Protein AF-A0A9Q3CRV3-F1 (afdb_monomer_lite)

pLDDT: mean 75.09, std 17.77, range [37.47, 96.62]

Foldseek 3Di:
DPCPPPDDDDDPPVVPPDPLDDCVVQVVLVVQLVVLVVVCVVVVDPVSVVSNVVSVVVNVVVSVVSVVVVVVVVCVVPDPVCVVVVVVVPPPPPPVQPDFDQDPVRDTDRDPVRVVVVVPD

Structure (mmCIF, N/CA/C/O backbone):
data_AF-A0A9Q3CRV3-F1
#
_entry.id   AF-A0A9Q3CRV3-F1
#
loop_
_atom_site.group_PDB
_atom_site.id
_atom_site.type_symbol
_atom_site.label_atom_id
_atom_site.label_alt_id
_atom_site.label_comp_id
_atom_site.label_asym_id
_atom_site.label_entity_id
_atom_site.label_seq_id
_atom_site.pdbx_PDB_ins_code
_atom_site.Cartn_x
_atom_site.Cartn_y
_atom_site.Cartn_z
_atom_site.occupancy
_atom_site.B_iso_or_equiv
_atom_site.auth_seq_id
_atom_site.auth_comp_id
_atom_site.auth_asym_id
_atom_site.auth_atom_id
_atom_site.pdbx_PDB_model_num
ATOM 1 N N . MET A 1 1 ? 22.356 -16.510 -13.116 1.00 37.47 1 MET A N 1
ATOM 2 C CA . MET A 1 1 ? 20.924 -16.886 -13.208 1.00 37.47 1 MET A CA 1
ATOM 3 C C . MET A 1 1 ? 20.234 -16.625 -11.865 1.00 37.47 1 MET A C 1
ATOM 5 O O . MET A 1 1 ? 20.408 -17.434 -10.971 1.00 37.47 1 MET A O 1
ATOM 9 N N . ALA A 1 2 ? 19.490 -15.523 -11.681 1.00 38.78 2 ALA A N 1
ATOM 10 C CA . ALA A 1 2 ? 18.863 -15.211 -10.374 1.00 38.78 2 ALA A CA 1
ATOM 11 C C . ALA A 1 2 ? 17.390 -14.741 -10.435 1.00 38.78 2 ALA A C 1
ATOM 13 O O . ALA A 1 2 ? 16.717 -14.682 -9.411 1.00 38.78 2 ALA A O 1
ATOM 14 N N . TYR A 1 3 ? 16.845 -14.446 -11.620 1.00 39.09 3 TYR A N 1
ATOM 15 C CA . TYR A 1 3 ? 15.494 -13.877 -11.751 1.00 39.09 3 TYR A CA 1
ATOM 16 C C . TYR A 1 3 ? 14.378 -14.917 -11.974 1.00 39.09 3 TYR A C 1
ATOM 18 O O . TYR A 1 3 ? 13.202 -14.577 -11.871 1.00 39.09 3 TYR A O 1
ATOM 26 N N . LYS A 1 4 ? 14.711 -16.189 -12.249 1.00 42.66 4 LYS A N 1
ATOM 27 C CA . LYS A 1 4 ? 13.729 -17.234 -12.618 1.00 42.66 4 LYS A CA 1
ATOM 28 C C . LYS A 1 4 ? 12.785 -17.664 -11.480 1.00 42.66 4 LYS A C 1
ATOM 30 O O . LYS A 1 4 ? 11.738 -18.232 -11.761 1.00 42.66 4 LYS A O 1
ATOM 35 N N . ASN A 1 5 ? 13.101 -17.346 -10.222 1.00 43.91 5 ASN A N 1
ATOM 36 C CA . ASN A 1 5 ? 12.297 -17.743 -9.055 1.00 43.91 5 ASN A CA 1
ATOM 37 C C . ASN A 1 5 ? 11.386 -16.632 -8.499 1.00 43.91 5 ASN A C 1
ATOM 39 O O . ASN A 1 5 ? 10.682 -16.846 -7.511 1.00 43.91 5 ASN A O 1
ATOM 43 N N . GLN A 1 6 ? 11.356 -15.448 -9.118 1.00 44.78 6 GLN A N 1
ATOM 44 C CA . GLN A 1 6 ? 10.524 -14.331 -8.660 1.00 44.78 6 GLN A CA 1
ATOM 45 C C . GLN A 1 6 ? 9.144 -14.364 -9.329 1.00 44.78 6 GLN A C 1
ATOM 47 O O . GLN A 1 6 ? 8.834 -13.552 -10.196 1.00 44.78 6 GLN A O 1
ATOM 52 N N . GLY A 1 7 ? 8.311 -15.337 -8.958 1.00 43.84 7 GLY A N 1
ATOM 53 C CA . GLY A 1 7 ? 6.981 -15.461 -9.564 1.00 43.84 7 GLY A CA 1
ATOM 54 C C . GLY A 1 7 ? 6.083 -16.564 -9.019 1.00 43.84 7 GLY A C 1
ATOM 55 O O . GLY A 1 7 ? 5.120 -16.923 -9.691 1.00 43.84 7 GLY A O 1
ATOM 56 N N . LYS A 1 8 ? 6.365 -17.130 -7.836 1.00 43.75 8 LYS A N 1
ATOM 57 C CA . LYS A 1 8 ? 5.453 -18.121 -7.252 1.00 43.75 8 LYS A CA 1
ATOM 58 C C . LYS A 1 8 ? 4.105 -17.457 -6.962 1.00 43.75 8 LYS A C 1
ATOM 60 O O . LYS A 1 8 ? 4.025 -16.522 -6.165 1.00 43.75 8 LYS A O 1
ATOM 65 N N . TRP A 1 9 ? 3.055 -17.955 -7.609 1.00 44.22 9 TRP A N 1
ATOM 66 C CA . TRP A 1 9 ? 1.678 -17.631 -7.270 1.00 44.22 9 TRP A CA 1
ATOM 67 C C . TRP A 1 9 ? 1.423 -18.105 -5.841 1.00 44.22 9 TRP A C 1
ATOM 69 O O . TRP A 1 9 ? 1.347 -19.301 -5.571 1.00 44.22 9 TRP A O 1
ATOM 79 N N . VAL A 1 10 ? 1.336 -17.165 -4.902 1.00 51.34 10 VAL A N 1
ATOM 80 C CA . VAL A 1 10 ? 0.851 -17.474 -3.558 1.00 51.34 10 VAL A CA 1
ATOM 81 C C . VAL A 1 10 ? -0.634 -17.767 -3.710 1.00 51.34 10 VAL A C 1
ATOM 83 O O . VAL A 1 10 ? -1.402 -16.863 -4.045 1.00 51.34 10 VAL A O 1
ATOM 86 N N . MET A 1 11 ? -1.031 -19.025 -3.502 1.00 44.97 11 MET A N 1
ATOM 87 C CA . MET A 1 11 ? -2.443 -19.393 -3.447 1.00 44.97 11 MET A CA 1
ATOM 88 C C . MET A 1 11 ? -3.135 -18.473 -2.441 1.00 44.97 11 MET A C 1
ATOM 90 O O . MET A 1 11 ? -2.750 -18.397 -1.271 1.00 44.97 11 MET A O 1
ATOM 94 N N . THR A 1 12 ? -4.105 -17.692 -2.917 1.00 51.38 12 THR A N 1
ATOM 95 C CA . THR A 1 12 ? -4.815 -16.733 -2.079 1.00 51.38 12 THR A CA 1
ATOM 96 C C . THR A 1 12 ? -5.658 -17.514 -1.085 1.00 51.38 12 THR A C 1
ATOM 98 O O . THR A 1 12 ? -6.736 -17.972 -1.442 1.00 51.38 12 THR A O 1
ATOM 101 N N . ASN A 1 13 ? -5.181 -17.673 0.149 1.00 51.69 13 ASN A N 1
ATOM 102 C CA . ASN A 1 13 ? -6.012 -18.177 1.235 1.00 51.69 13 ASN A CA 1
ATOM 103 C C . ASN A 1 13 ? -7.160 -17.166 1.452 1.00 51.69 13 ASN A C 1
ATOM 105 O O . ASN A 1 13 ? -6.877 -16.034 1.866 1.00 51.69 13 ASN A O 1
ATOM 109 N N . PRO A 1 14 ? -8.431 -17.521 1.175 1.00 53.62 14 PRO A N 1
ATOM 110 C CA . PRO A 1 14 ? -9.562 -16.604 1.312 1.00 53.62 14 PRO A CA 1
ATOM 111 C C . PRO A 1 14 ? -9.673 -16.040 2.733 1.00 53.62 14 PRO A C 1
ATOM 113 O O . PRO A 1 14 ? -9.941 -14.850 2.895 1.00 53.62 14 PRO A O 1
ATOM 116 N N . ALA A 1 15 ? -9.328 -16.846 3.746 1.00 55.91 15 ALA A N 1
ATOM 117 C CA . ALA A 1 15 ? -9.325 -16.454 5.155 1.00 55.91 15 ALA A CA 1
ATOM 118 C C . ALA A 1 15 ? -8.247 -15.410 5.511 1.00 55.91 15 ALA A C 1
ATOM 120 O O . ALA A 1 15 ? -8.326 -14.767 6.553 1.00 55.91 15 ALA A O 1
ATOM 121 N N . ARG A 1 16 ? -7.234 -15.214 4.653 1.00 51.50 16 ARG A N 1
ATOM 122 C CA . ARG A 1 16 ? -6.196 -14.175 4.808 1.00 51.50 16 ARG A CA 1
ATOM 123 C C . ARG A 1 16 ? -6.376 -12.994 3.857 1.00 51.50 16 ARG A C 1
ATOM 125 O O . ARG A 1 16 ? -5.561 -12.067 3.876 1.00 51.50 16 ARG A O 1
ATOM 132 N N . SER A 1 17 ? -7.402 -13.015 3.006 1.00 63.38 17 SER A N 1
ATOM 133 C CA . SER A 1 17 ? -7.697 -11.870 2.152 1.00 63.38 17 SER A CA 1
ATOM 134 C C . SER A 1 17 ? -8.187 -10.714 3.026 1.00 63.38 17 SER A C 1
ATOM 136 O O . SER A 1 17 ? -9.023 -10.881 3.910 1.00 63.38 17 SER A O 1
ATOM 138 N N . LYS A 1 18 ? -7.587 -9.534 2.857 1.00 77.00 18 LYS A N 1
ATOM 139 C CA . LYS A 1 18 ? -7.946 -8.378 3.683 1.00 77.00 18 LYS A CA 1
ATOM 140 C C . LYS A 1 18 ? -9.368 -7.962 3.316 1.00 77.00 18 LYS A C 1
ATOM 142 O O . LYS A 1 18 ? -9.634 -7.760 2.140 1.00 77.00 18 LYS A O 1
ATOM 147 N N . ALA A 1 19 ? -10.244 -7.767 4.299 1.00 81.69 19 ALA A N 1
ATOM 148 C CA . ALA A 1 19 ? -11.650 -7.427 4.052 1.00 81.69 19 ALA A CA 1
ATOM 149 C C . ALA A 1 19 ? -11.850 -6.122 3.250 1.00 81.69 19 ALA A C 1
ATOM 151 O O . ALA A 1 19 ? -12.855 -5.956 2.569 1.00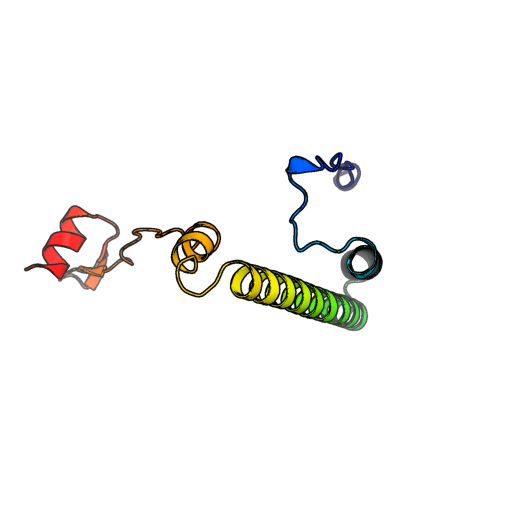 81.69 19 ALA A O 1
ATOM 152 N N . TRP A 1 20 ? -10.883 -5.200 3.298 1.00 86.38 20 TRP A N 1
ATOM 153 C CA . TRP A 1 20 ? -10.880 -3.969 2.499 1.00 86.38 20 TRP A CA 1
ATOM 154 C C . TRP A 1 20 ? -10.321 -4.146 1.076 1.00 86.38 20 TRP A C 1
ATOM 156 O O . TRP A 1 20 ? -10.351 -3.207 0.283 1.00 86.38 20 TRP A O 1
ATOM 166 N N . TRP A 1 21 ? -9.763 -5.312 0.735 1.00 86.88 21 TRP A N 1
ATOM 167 C CA . TRP A 1 21 ? -9.145 -5.557 -0.567 1.00 86.88 21 TRP A CA 1
ATOM 168 C C . TRP A 1 21 ? -10.205 -5.805 -1.641 1.00 86.88 21 TRP A C 1
ATOM 170 O O . TRP A 1 21 ? -10.771 -6.894 -1.734 1.00 86.88 21 TRP A O 1
ATOM 180 N N . ASN A 1 22 ? -10.424 -4.816 -2.507 1.00 87.25 22 ASN A N 1
ATOM 181 C CA . ASN A 1 22 ? -11.267 -4.969 -3.687 1.00 87.25 22 ASN A CA 1
ATOM 182 C C . ASN A 1 22 ? -10.422 -5.446 -4.883 1.00 87.25 22 ASN A C 1
ATOM 184 O O . ASN A 1 22 ? -9.585 -4.701 -5.398 1.00 87.25 22 ASN A O 1
ATOM 188 N N . LYS A 1 23 ? -10.640 -6.694 -5.322 1.00 86.44 23 LYS A N 1
ATOM 189 C CA . LYS A 1 23 ? -9.895 -7.312 -6.431 1.00 86.44 23 LYS A CA 1
ATOM 190 C C . LYS A 1 23 ? -10.117 -6.587 -7.759 1.00 86.44 23 LYS A C 1
ATOM 192 O O . LYS A 1 23 ? -9.146 -6.341 -8.464 1.00 86.44 23 LYS A O 1
ATOM 197 N N . GLU A 1 24 ? -11.350 -6.221 -8.086 1.00 85.50 24 GLU A N 1
ATOM 198 C CA . GLU A 1 24 ? -11.688 -5.563 -9.356 1.00 85.50 24 GLU A CA 1
ATOM 199 C C . GLU A 1 24 ? -10.976 -4.216 -9.489 1.00 85.50 24 GLU A C 1
ATOM 201 O O . GLU A 1 24 ? -10.385 -3.911 -10.523 1.00 85.50 24 GLU A O 1
ATOM 206 N N . GLN A 1 25 ? -10.944 -3.444 -8.401 1.00 84.50 25 GLN A N 1
ATOM 207 C CA . GLN A 1 25 ? -10.328 -2.119 -8.398 1.00 84.50 25 GLN A CA 1
ATOM 208 C C . GLN A 1 25 ? -8.797 -2.162 -8.290 1.00 84.50 25 GLN A C 1
ATOM 210 O O . GLN A 1 25 ? -8.115 -1.319 -8.872 1.00 84.50 25 GLN A O 1
ATOM 215 N N . LEU A 1 26 ? -8.226 -3.122 -7.549 1.00 89.88 26 LEU A N 1
ATOM 216 C CA . LEU A 1 26 ? -6.783 -3.158 -7.284 1.00 89.88 26 LEU A CA 1
ATOM 217 C C . LEU A 1 26 ? -5.989 -4.024 -8.262 1.00 89.88 26 LEU A C 1
ATOM 219 O O . LEU A 1 26 ? -4.819 -3.725 -8.492 1.00 89.88 26 LEU A O 1
ATOM 223 N N . ASN A 1 27 ? -6.568 -5.074 -8.850 1.00 89.62 27 ASN A N 1
ATOM 224 C CA . ASN A 1 27 ? -5.803 -6.004 -9.688 1.00 89.62 27 ASN A CA 1
ATOM 225 C C . ASN A 1 27 ? -5.220 -5.318 -10.929 1.00 89.62 27 ASN A C 1
ATOM 227 O O . ASN A 1 27 ? -4.050 -5.535 -11.248 1.00 89.62 27 ASN A O 1
ATOM 231 N N . ASN A 1 28 ? -5.993 -4.443 -11.581 1.00 90.94 28 ASN A N 1
ATOM 232 C CA . ASN A 1 28 ? -5.514 -3.677 -12.734 1.00 90.94 28 ASN A CA 1
ATOM 233 C C . ASN A 1 28 ? -4.365 -2.738 -12.342 1.00 90.94 28 ASN A C 1
ATOM 235 O O . ASN A 1 28 ? -3.323 -2.736 -12.996 1.00 90.94 28 ASN A O 1
ATOM 239 N N . LEU A 1 29 ? -4.491 -2.023 -11.219 1.00 92.50 29 LEU A N 1
ATOM 240 C CA . LEU A 1 29 ? -3.430 -1.151 -10.704 1.00 92.50 29 LEU A CA 1
ATOM 241 C C . LEU A 1 29 ? -2.169 -1.934 -10.316 1.00 92.50 29 LEU A C 1
ATOM 243 O O . LEU A 1 29 ? -1.056 -1.508 -10.616 1.00 92.50 29 LEU A O 1
ATOM 247 N N . VAL A 1 30 ? -2.322 -3.104 -9.688 1.00 92.75 30 VAL A N 1
ATOM 248 C CA . VAL A 1 30 ? -1.198 -3.993 -9.358 1.00 92.75 30 VAL A CA 1
ATOM 249 C C . VAL A 1 30 ? -0.505 -4.478 -10.629 1.00 92.75 30 VAL A C 1
ATOM 251 O O . VAL A 1 30 ? 0.727 -4.474 -10.679 1.00 92.75 30 VAL A O 1
ATOM 254 N N . LYS A 1 31 ? -1.266 -4.856 -11.664 1.00 92.56 31 LYS A N 1
ATOM 255 C CA . LYS A 1 31 ? -0.724 -5.278 -12.962 1.00 92.56 31 LYS A CA 1
ATOM 256 C C . LYS A 1 31 ? 0.083 -4.152 -13.612 1.00 92.56 31 LYS A C 1
ATOM 258 O O . LYS A 1 31 ? 1.251 -4.374 -13.927 1.00 92.56 31 LYS A O 1
ATOM 263 N N . LEU A 1 32 ? -0.496 -2.956 -13.737 1.00 93.19 32 LEU A N 1
ATOM 264 C CA . LEU A 1 32 ? 0.156 -1.781 -14.330 1.00 93.19 32 LEU A CA 1
ATOM 265 C C . LEU A 1 32 ? 1.423 -1.389 -13.564 1.00 93.19 32 LEU A C 1
ATOM 267 O O . LEU A 1 32 ? 2.496 -1.273 -14.152 1.00 93.19 32 LEU A O 1
ATOM 271 N N . ARG A 1 33 ? 1.349 -1.315 -12.231 1.00 95.19 33 ARG A N 1
ATOM 272 C CA . ARG A 1 33 ? 2.514 -1.033 -11.384 1.00 95.19 33 ARG A CA 1
ATOM 273 C C . ARG A 1 33 ? 3.615 -2.079 -11.551 1.00 95.19 33 ARG A C 1
ATOM 275 O O . ARG A 1 33 ? 4.789 -1.729 -11.629 1.00 95.19 33 ARG A O 1
ATOM 282 N N . ASN A 1 34 ? 3.271 -3.366 -11.574 1.00 93.31 34 ASN A N 1
ATOM 283 C CA . ASN A 1 34 ? 4.262 -4.432 -11.718 1.00 93.31 34 ASN A CA 1
ATOM 284 C C . ASN A 1 34 ? 4.892 -4.431 -13.121 1.00 93.31 34 ASN A C 1
ATOM 286 O O . ASN A 1 34 ? 6.077 -4.733 -13.258 1.00 93.31 34 ASN A O 1
ATOM 290 N N . MET A 1 35 ? 4.132 -4.069 -14.159 1.00 93.12 35 MET A N 1
ATOM 291 C CA . MET A 1 35 ? 4.670 -3.837 -15.502 1.00 93.12 35 MET A CA 1
ATOM 292 C C . MET A 1 35 ? 5.656 -2.668 -15.507 1.00 93.12 35 MET A C 1
ATOM 294 O O . MET A 1 35 ? 6.803 -2.864 -15.907 1.00 93.12 35 MET A O 1
ATOM 298 N N . ALA A 1 36 ? 5.262 -1.513 -14.966 1.00 92.56 36 ALA A N 1
ATOM 299 C CA . ALA A 1 36 ? 6.127 -0.340 -14.865 1.00 92.56 36 ALA A CA 1
ATOM 300 C C . ALA A 1 36 ? 7.388 -0.618 -14.032 1.00 92.56 36 ALA A C 1
ATOM 302 O O . ALA A 1 36 ? 8.482 -0.222 -14.413 1.00 92.56 36 ALA A O 1
ATOM 303 N N . ARG A 1 37 ? 7.278 -1.391 -12.942 1.00 92.00 37 ARG A N 1
ATOM 304 C CA . ARG A 1 37 ? 8.437 -1.822 -12.145 1.00 92.00 37 ARG A CA 1
ATOM 305 C C . ARG A 1 37 ? 9.409 -2.672 -12.960 1.00 92.00 37 ARG A C 1
ATOM 307 O O . ARG A 1 37 ? 10.612 -2.458 -12.874 1.00 92.00 37 ARG A O 1
ATOM 314 N N . ARG A 1 38 ? 8.910 -3.647 -13.729 1.00 93.88 38 ARG A N 1
ATOM 315 C CA . ARG A 1 38 ? 9.762 -4.492 -14.585 1.00 93.88 38 ARG A CA 1
ATOM 316 C C . ARG A 1 38 ? 10.471 -3.660 -15.650 1.00 93.88 38 ARG A C 1
ATOM 318 O O . ARG A 1 38 ? 11.665 -3.851 -15.847 1.00 93.88 38 ARG A O 1
ATOM 325 N N . LYS A 1 39 ? 9.756 -2.718 -16.269 1.00 92.00 39 LYS A N 1
ATOM 326 C CA . LYS A 1 39 ? 10.319 -1.766 -17.231 1.00 92.00 39 LYS A CA 1
ATOM 327 C C . LYS A 1 39 ? 11.403 -0.894 -16.589 1.00 92.00 39 LYS A C 1
ATOM 329 O O . LYS A 1 39 ? 12.516 -0.853 -17.088 1.00 92.00 39 LYS A O 1
ATOM 334 N N . MET A 1 40 ? 11.127 -0.312 -15.421 1.00 93.31 40 MET A N 1
ATOM 335 C CA . MET A 1 40 ? 12.093 0.484 -14.655 1.00 93.31 40 MET A CA 1
ATOM 336 C C . MET A 1 40 ? 13.371 -0.290 -14.318 1.00 93.31 40 MET A C 1
ATOM 338 O O . MET A 1 40 ? 14.463 0.255 -14.424 1.00 93.31 40 MET A O 1
ATOM 342 N N . LEU A 1 41 ? 13.251 -1.559 -13.918 1.00 90.94 41 LEU A N 1
ATOM 343 C CA . LEU A 1 41 ? 14.411 -2.398 -13.604 1.00 90.94 41 LEU A CA 1
ATOM 344 C C . LEU A 1 41 ? 15.246 -2.750 -14.842 1.00 90.94 41 LEU A C 1
ATOM 346 O O . LEU A 1 41 ? 16.454 -2.932 -14.709 1.00 90.94 41 LEU A O 1
ATOM 350 N N . LYS A 1 42 ? 14.605 -2.861 -16.012 1.00 91.00 42 LYS A N 1
ATOM 351 C CA . LYS A 1 42 ? 15.258 -3.196 -17.280 1.00 91.00 42 LYS A CA 1
ATOM 352 C C . LYS A 1 42 ? 15.948 -1.984 -17.906 1.00 91.00 42 LYS A C 1
ATOM 354 O O . LYS A 1 42 ? 17.117 -2.081 -18.256 1.00 91.00 42 LYS A O 1
ATOM 359 N N . ASP A 1 43 ? 15.228 -0.873 -18.031 1.00 88.62 43 ASP A N 1
ATOM 360 C CA . ASP A 1 43 ? 15.665 0.275 -18.832 1.00 88.62 43 ASP A CA 1
ATOM 361 C C . ASP A 1 43 ? 16.412 1.319 -17.982 1.00 88.62 43 ASP A C 1
ATOM 363 O O . ASP A 1 43 ? 17.264 2.037 -18.490 1.00 88.62 43 ASP A O 1
ATOM 367 N N . GLN A 1 44 ? 16.090 1.421 -16.684 1.00 86.69 44 GLN A N 1
ATOM 368 C CA . GLN A 1 44 ? 16.687 2.336 -15.692 1.00 86.69 44 GLN A CA 1
ATOM 369 C C . GLN A 1 44 ? 16.687 3.838 -16.046 1.00 86.69 44 GLN A C 1
ATOM 371 O O . GLN A 1 44 ? 17.273 4.647 -15.320 1.00 86.69 44 GLN A O 1
ATOM 376 N N . THR A 1 45 ? 15.961 4.237 -17.090 1.00 93.75 45 THR A N 1
ATOM 377 C CA . THR A 1 45 ? 15.783 5.634 -17.506 1.00 93.75 45 THR A CA 1
ATOM 378 C C . THR A 1 45 ? 14.946 6.441 -16.511 1.00 93.75 45 THR A C 1
ATOM 380 O O . THR A 1 45 ? 14.179 5.889 -15.714 1.00 93.75 45 THR A O 1
ATOM 383 N N . ASN A 1 46 ? 15.036 7.770 -16.573 1.00 92.31 46 ASN A N 1
ATOM 384 C CA . ASN A 1 46 ? 14.222 8.649 -15.728 1.00 92.31 46 ASN A CA 1
ATOM 385 C C . ASN A 1 46 ? 12.723 8.529 -16.040 1.00 92.31 46 ASN A C 1
ATOM 387 O O . ASN A 1 46 ? 11.894 8.603 -15.135 1.00 92.31 46 ASN A O 1
ATOM 391 N N . GLU A 1 47 ? 12.370 8.274 -17.295 1.00 93.00 47 GLU A N 1
ATOM 392 C CA . GLU A 1 47 ? 10.998 8.089 -17.769 1.00 93.00 47 GLU A CA 1
ATOM 393 C C . GLU A 1 47 ? 10.389 6.823 -17.163 1.00 93.00 47 GLU A C 1
ATOM 395 O O . GLU A 1 47 ? 9.283 6.857 -16.626 1.00 93.00 47 GLU A O 1
ATOM 400 N N . SER A 1 48 ? 11.139 5.716 -17.166 1.00 89.88 48 SER A N 1
ATOM 401 C CA . SER A 1 48 ? 10.681 4.449 -16.587 1.00 89.88 48 SER A CA 1
ATOM 402 C C . SER A 1 48 ? 10.510 4.530 -15.062 1.00 89.88 48 SER A C 1
ATOM 404 O O . SER A 1 48 ? 9.562 3.964 -14.508 1.00 89.88 48 SER A O 1
ATOM 406 N N . LYS A 1 49 ? 11.365 5.305 -14.376 1.00 92.62 49 LYS A N 1
ATOM 407 C CA . LYS A 1 49 ? 11.210 5.626 -12.948 1.00 92.62 49 LYS A CA 1
ATOM 408 C C . LYS A 1 49 ? 9.954 6.462 -12.699 1.00 92.62 49 LYS A C 1
ATOM 410 O O . LYS A 1 49 ? 9.164 6.108 -11.824 1.00 92.62 49 LYS A O 1
ATOM 415 N N . LYS A 1 50 ? 9.734 7.533 -13.473 1.00 95.50 50 LYS A N 1
ATOM 416 C CA . LYS A 1 50 ? 8.530 8.383 -13.378 1.00 95.50 50 LYS A CA 1
ATOM 417 C C . LYS A 1 50 ? 7.252 7.565 -13.574 1.00 95.50 50 LYS A C 1
ATOM 419 O O . LYS A 1 50 ? 6.330 7.680 -12.771 1.00 95.50 50 LYS A O 1
ATOM 424 N N . GLU A 1 51 ? 7.230 6.688 -14.576 1.00 94.56 51 GLU A N 1
ATOM 425 C CA . GLU A 1 51 ? 6.100 5.798 -14.858 1.00 94.56 51 GLU A CA 1
ATOM 426 C C . GLU A 1 51 ? 5.803 4.860 -13.675 1.00 94.56 51 GLU A C 1
ATOM 428 O O . GLU A 1 51 ? 4.658 4.748 -13.230 1.00 94.56 51 GLU A O 1
ATOM 433 N N . TYR A 1 52 ? 6.829 4.230 -13.092 1.00 94.81 52 TYR A N 1
ATOM 434 C CA . TYR A 1 52 ? 6.651 3.416 -11.887 1.00 94.81 52 TYR A CA 1
ATOM 435 C C . TYR A 1 52 ? 6.125 4.237 -10.702 1.00 94.81 52 TYR A C 1
ATOM 437 O O . TYR A 1 52 ? 5.195 3.795 -10.020 1.00 94.81 52 TYR A O 1
ATOM 445 N N . HIS A 1 53 ? 6.693 5.420 -10.451 1.00 95.44 53 HIS A N 1
ATOM 446 C CA . HIS A 1 53 ? 6.263 6.286 -9.354 1.00 95.44 53 HIS A CA 1
ATOM 447 C C . HIS A 1 53 ? 4.803 6.719 -9.502 1.00 95.44 53 HIS A C 1
ATOM 449 O O . HIS A 1 53 ? 4.070 6.662 -8.515 1.00 95.44 53 HIS A O 1
ATOM 455 N N . HIS A 1 54 ? 4.365 7.044 -10.719 1.00 96.44 54 HIS A N 1
ATOM 456 C CA . HIS A 1 54 ? 2.976 7.375 -11.021 1.00 96.44 54 HIS A CA 1
ATOM 457 C C . HIS A 1 54 ? 2.021 6.232 -10.636 1.00 96.44 54 HIS A C 1
ATOM 459 O O . HIS A 1 54 ? 1.134 6.408 -9.797 1.00 96.44 54 HIS A O 1
ATOM 465 N N . TYR A 1 55 ? 2.246 5.016 -11.147 1.00 95.31 55 TYR A N 1
ATOM 466 C CA . TYR A 1 55 ? 1.388 3.871 -10.809 1.00 95.31 55 TYR A CA 1
ATOM 467 C C . TYR A 1 55 ? 1.489 3.454 -9.337 1.00 95.31 55 TYR A C 1
ATOM 469 O O . TYR A 1 55 ? 0.518 2.966 -8.755 1.00 95.31 55 TYR A O 1
ATOM 477 N N . GLN A 1 56 ? 2.647 3.651 -8.705 1.00 95.56 56 GLN A N 1
ATOM 478 C CA . GLN A 1 56 ? 2.816 3.404 -7.277 1.00 95.56 56 GLN A CA 1
ATOM 479 C C . GLN A 1 56 ? 2.023 4.405 -6.425 1.00 95.56 56 GLN A C 1
ATOM 481 O O . GLN A 1 56 ? 1.450 4.005 -5.409 1.00 95.56 56 GLN A O 1
ATOM 486 N N . GLN A 1 57 ? 1.967 5.679 -6.820 1.00 96.62 57 GLN A N 1
ATOM 487 C CA . GLN A 1 57 ? 1.144 6.695 -6.161 1.00 96.62 57 GLN A CA 1
ATOM 488 C C . GLN A 1 57 ? -0.346 6.380 -6.311 1.00 96.62 57 GLN A C 1
ATOM 490 O O . GLN A 1 57 ? -1.038 6.300 -5.296 1.00 96.62 57 GLN A O 1
ATOM 495 N N . LEU A 1 58 ? -0.810 6.077 -7.528 1.00 95.62 58 LEU A N 1
ATOM 496 C CA . LEU A 1 58 ? -2.201 5.676 -7.773 1.00 95.62 58 LEU A CA 1
ATOM 497 C C . LEU A 1 58 ? -2.601 4.450 -6.944 1.00 95.62 58 LEU A C 1
ATOM 499 O O . LEU A 1 58 ? -3.655 4.428 -6.309 1.00 95.62 58 LEU A O 1
ATOM 503 N N . PHE A 1 59 ? -1.732 3.436 -6.882 1.00 94.31 59 PHE A N 1
ATOM 504 C CA . PHE A 1 59 ? -1.968 2.262 -6.046 1.00 94.31 59 PHE A CA 1
ATOM 505 C C . PHE A 1 59 ? -2.078 2.625 -4.557 1.00 94.31 59 PHE A C 1
ATOM 507 O O . PHE A 1 59 ? -2.992 2.158 -3.878 1.00 94.31 59 PHE A O 1
ATOM 514 N N . LYS A 1 60 ? -1.165 3.458 -4.036 1.00 93.50 60 LYS A N 1
ATOM 515 C CA . LYS A 1 60 ? -1.192 3.898 -2.631 1.00 93.50 60 LYS A CA 1
ATOM 516 C C . LYS A 1 60 ? -2.473 4.661 -2.304 1.00 93.50 60 LYS A C 1
ATOM 518 O O . LYS A 1 60 ? -3.104 4.351 -1.294 1.00 93.50 60 LYS A O 1
ATOM 523 N N . GLN A 1 61 ? -2.860 5.602 -3.160 1.00 95.19 61 GLN A N 1
ATOM 524 C CA . GLN A 1 61 ? -4.083 6.380 -3.001 1.00 95.19 61 GLN A CA 1
ATOM 525 C C . GLN A 1 61 ? -5.306 5.461 -2.975 1.00 95.19 61 GLN A C 1
ATOM 527 O O . GLN A 1 61 ? -6.105 5.526 -2.042 1.00 95.19 61 GLN A O 1
ATOM 532 N N . LYS A 1 62 ? -5.398 4.512 -3.916 1.00 94.56 62 LYS A N 1
ATOM 533 C CA . LYS A 1 62 ? -6.548 3.606 -3.969 1.00 94.56 62 LYS A CA 1
ATOM 534 C C . LYS A 1 62 ? -6.637 2.676 -2.762 1.00 94.56 62 LYS A C 1
ATOM 536 O O . LYS A 1 62 ? -7.721 2.424 -2.240 1.00 94.56 62 LYS A O 1
ATOM 541 N N . VAL A 1 63 ? -5.496 2.183 -2.279 1.00 92.81 63 VAL A N 1
ATOM 542 C CA . VAL A 1 63 ? -5.430 1.396 -1.038 1.00 92.81 63 VAL A CA 1
ATOM 543 C C . VAL A 1 63 ? -5.886 2.221 0.162 1.00 92.81 63 VAL A C 1
ATOM 545 O O . VAL A 1 63 ? -6.601 1.696 1.016 1.00 92.81 63 VAL A O 1
ATOM 548 N N . TRP A 1 64 ? -5.474 3.486 0.245 1.00 91.88 64 TRP A N 1
ATOM 549 C CA . TRP A 1 64 ? -5.900 4.381 1.315 1.00 91.88 64 TRP A CA 1
ATOM 550 C C . TRP A 1 64 ? -7.416 4.610 1.281 1.00 91.88 64 TRP A C 1
ATOM 552 O O . TRP A 1 64 ? -8.072 4.395 2.296 1.00 91.88 64 TRP A O 1
ATOM 562 N N . GLU A 1 65 ? -7.993 4.919 0.117 1.00 92.88 65 GLU A N 1
ATOM 563 C CA . GLU A 1 65 ? -9.446 5.085 -0.054 1.00 92.88 65 GLU A CA 1
ATOM 564 C C . GLU A 1 65 ? -10.231 3.851 0.402 1.00 92.88 65 GLU A C 1
ATOM 566 O O . GLU A 1 65 ? -11.190 3.961 1.168 1.00 92.88 65 GLU A O 1
ATOM 571 N N . LEU A 1 66 ? -9.809 2.662 -0.041 1.00 91.62 66 LEU A N 1
ATOM 572 C CA . LEU A 1 66 ? -10.474 1.402 0.288 1.00 91.62 66 LEU A CA 1
ATOM 573 C C . LEU A 1 66 ? -10.402 1.081 1.780 1.00 91.62 66 LEU A C 1
ATOM 575 O O . LEU A 1 66 ? -11.405 0.682 2.375 1.00 91.62 66 LEU A O 1
ATOM 579 N N . LYS A 1 67 ? -9.238 1.294 2.404 1.00 89.50 67 LYS A N 1
ATOM 580 C CA . LYS A 1 67 ? -9.082 1.148 3.855 1.00 89.50 67 LYS A CA 1
ATOM 581 C C . LYS A 1 67 ? -9.976 2.129 4.605 1.00 89.50 67 LYS A C 1
ATOM 583 O O . LYS A 1 67 ? -10.713 1.705 5.489 1.00 89.50 67 LYS A O 1
ATOM 588 N N . SER A 1 68 ? -9.937 3.410 4.246 1.00 88.31 68 SER A N 1
ATOM 589 C CA . SER A 1 68 ? -10.731 4.458 4.892 1.00 88.31 68 SER A CA 1
ATOM 590 C C . SER A 1 68 ? -12.230 4.192 4.755 1.00 88.31 68 SER A C 1
ATOM 592 O O . SER A 1 68 ? -12.966 4.299 5.731 1.00 88.31 68 SER A O 1
ATOM 594 N N . SER A 1 69 ? -12.693 3.777 3.573 1.00 89.19 69 SER A N 1
ATOM 595 C CA . SER A 1 69 ? -14.093 3.401 3.344 1.00 89.19 69 SER A CA 1
ATOM 596 C C . SER A 1 69 ? -14.505 2.191 4.184 1.00 89.19 69 SER A C 1
ATOM 598 O O . SER A 1 69 ? -15.553 2.218 4.829 1.00 89.19 69 SER A O 1
ATOM 600 N N . HIS A 1 70 ? -13.669 1.150 4.227 1.00 87.81 70 HIS A N 1
ATOM 601 C CA . HIS A 1 70 ? -13.916 -0.027 5.056 1.00 87.81 70 HIS A CA 1
ATOM 602 C C . HIS A 1 70 ? -14.032 0.341 6.539 1.00 87.81 70 HIS A C 1
ATOM 604 O O . HIS A 1 70 ? -14.985 -0.072 7.193 1.00 87.81 70 HIS A O 1
ATOM 610 N N . TRP A 1 71 ? -13.115 1.167 7.047 1.00 83.50 71 TRP A N 1
ATOM 611 C CA . TRP A 1 71 ? -13.140 1.625 8.432 1.00 83.50 71 TRP A CA 1
ATOM 612 C C . TRP A 1 71 ? -14.360 2.476 8.758 1.00 83.50 71 TRP A C 1
ATOM 614 O O . TRP A 1 71 ? -15.018 2.217 9.760 1.00 83.50 71 TRP A O 1
ATOM 624 N N . ARG A 1 72 ? -14.724 3.430 7.894 1.00 86.06 72 ARG A N 1
ATOM 625 C CA . ARG A 1 72 ? -15.947 4.229 8.071 1.00 86.06 72 ARG A CA 1
ATOM 626 C C . ARG A 1 72 ? -17.188 3.343 8.144 1.00 86.06 72 ARG A C 1
ATOM 628 O O . ARG A 1 72 ? -18.005 3.528 9.036 1.00 86.06 72 ARG A O 1
ATOM 635 N N . LYS A 1 73 ? -17.305 2.346 7.259 1.00 85.69 73 LYS A N 1
ATOM 636 C CA . LYS A 1 73 ? -18.415 1.377 7.280 1.00 85.69 73 LYS A CA 1
ATOM 637 C C . LYS A 1 73 ? -18.403 0.509 8.540 1.00 85.69 73 LYS A C 1
ATOM 639 O O . LYS A 1 73 ? -19.459 0.256 9.109 1.00 85.69 73 LYS A O 1
ATOM 644 N N . PHE A 1 74 ? -17.227 0.054 8.970 1.00 81.94 74 PHE A N 1
ATOM 645 C CA . PHE A 1 74 ? -17.069 -0.743 10.186 1.00 81.94 74 PHE A CA 1
ATOM 646 C C . PHE A 1 74 ? -17.513 0.034 11.432 1.00 81.94 74 PHE A C 1
ATOM 648 O O . PHE A 1 74 ? -18.309 -0.483 12.213 1.00 81.94 74 PHE A O 1
ATOM 655 N N . LEU A 1 75 ? -17.053 1.281 11.574 1.00 80.12 75 LEU A N 1
ATOM 656 C CA . LEU A 1 75 ? -17.406 2.163 12.688 1.00 80.12 75 LEU A CA 1
ATOM 657 C C . LEU A 1 75 ? -18.891 2.551 12.658 1.00 80.12 75 LEU A C 1
ATOM 659 O O . LEU A 1 75 ? -19.558 2.459 13.681 1.00 80.12 75 LEU A O 1
ATOM 663 N N . ALA A 1 76 ? -19.436 2.891 11.485 1.00 81.12 76 ALA A N 1
ATOM 664 C CA . ALA A 1 76 ? -20.856 3.221 11.341 1.00 81.12 76 ALA A CA 1
ATOM 665 C C . ALA A 1 76 ? -21.780 2.045 11.699 1.00 81.12 76 ALA A C 1
ATOM 667 O O . ALA A 1 76 ? -22.841 2.252 12.273 1.00 81.12 76 ALA A O 1
ATOM 668 N N . LYS A 1 77 ? -21.380 0.805 11.380 1.00 79.38 77 LYS A N 1
ATOM 669 C CA . LYS A 1 77 ? -22.179 -0.394 11.672 1.00 79.38 77 LYS A CA 1
ATOM 670 C C . LYS A 1 77 ? -22.148 -0.794 13.149 1.00 79.38 77 LYS A C 1
ATOM 672 O O . LYS A 1 77 ? -23.099 -1.413 13.612 1.00 79.38 77 LYS A O 1
ATOM 677 N N . ARG A 1 78 ? -21.043 -0.535 13.853 1.00 69.31 78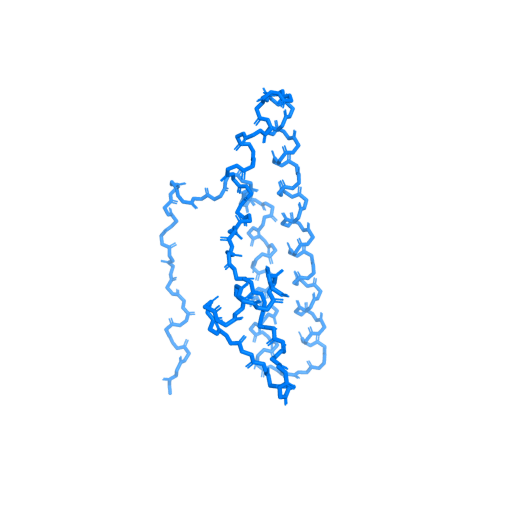 ARG A N 1
ATOM 678 C CA . ARG A 1 78 ? -20.852 -0.993 15.235 1.00 69.31 78 ARG A CA 1
ATOM 679 C C . ARG A 1 78 ? -21.046 0.095 16.294 1.00 69.31 78 ARG A C 1
ATOM 681 O O . ARG A 1 78 ? -20.947 -0.247 17.452 1.00 69.31 78 ARG A O 1
ATOM 688 N N . GLY A 1 79 ? -21.315 1.351 15.950 1.00 64.75 79 GLY A N 1
ATOM 689 C CA . GLY A 1 79 ? -21.528 2.398 16.958 1.00 64.75 79 GLY A CA 1
ATOM 690 C C . GLY A 1 79 ? -20.259 2.785 17.750 1.00 64.75 79 GLY A C 1
ATOM 691 O O . GLY A 1 79 ? -19.226 2.105 17.677 1.00 64.75 79 GLY A O 1
ATOM 692 N N . PRO A 1 80 ? -20.283 3.925 18.467 1.00 63.50 80 PRO A N 1
ATOM 693 C CA . PRO A 1 80 ? -19.136 4.444 19.220 1.00 63.50 80 PRO A CA 1
ATOM 694 C C . PRO A 1 80 ? -18.671 3.517 20.357 1.00 63.50 80 PRO A C 1
ATOM 696 O O . PRO A 1 80 ? -17.484 3.485 20.676 1.00 63.50 80 PRO A O 1
ATOM 699 N N . GLU A 1 81 ? -19.561 2.703 20.920 1.00 63.25 81 GLU A N 1
ATOM 700 C CA . GLU A 1 81 ? -19.275 1.757 22.003 1.00 63.25 81 GLU A CA 1
ATOM 701 C C . GLU A 1 81 ? -18.354 0.597 21.578 1.00 63.25 81 GLU A C 1
ATOM 703 O O . GLU A 1 81 ? -17.658 0.000 22.399 1.00 63.25 81 GLU A O 1
ATOM 708 N N . HIS A 1 82 ? -18.251 0.333 20.273 1.00 59.22 82 HIS A N 1
ATOM 709 C CA . HIS A 1 82 ? -17.349 -0.669 19.706 1.00 59.22 82 HIS A CA 1
ATOM 710 C C . HIS A 1 82 ? -16.068 -0.063 19.104 1.00 59.22 82 HIS A C 1
ATOM 712 O O . HIS A 1 82 ? -15.270 -0.792 18.501 1.00 59.22 82 HIS A O 1
ATOM 718 N N . ALA A 1 83 ? -15.811 1.239 19.290 1.00 60.81 83 ALA A N 1
ATOM 719 C CA . ALA A 1 83 ? -14.546 1.874 18.903 1.00 60.81 83 ALA A CA 1
ATOM 720 C C . ALA A 1 83 ? -13.331 1.174 19.545 1.00 60.81 83 ALA A C 1
ATOM 722 O O . ALA A 1 83 ? -12.294 1.005 18.903 1.00 60.81 83 ALA A O 1
ATOM 723 N N . TYR A 1 84 ? -13.490 0.636 20.759 1.00 58.12 84 TYR A N 1
ATOM 724 C CA . TYR A 1 84 ? -12.478 -0.192 21.424 1.00 58.12 84 TYR A CA 1
ATOM 725 C C . TYR A 1 84 ? -12.162 -1.496 20.662 1.00 58.12 84 TYR A C 1
ATOM 727 O O . TYR A 1 84 ? -11.028 -1.972 20.637 1.00 58.12 84 TYR A O 1
ATOM 735 N N . GLN A 1 85 ? -13.134 -2.075 19.953 1.00 62.19 85 GLN A N 1
ATOM 736 C CA . GLN A 1 85 ? -12.882 -3.237 19.097 1.00 62.19 85 GLN A CA 1
ATOM 737 C C . GLN A 1 85 ? -12.187 -2.843 17.791 1.00 62.19 85 GLN A C 1
ATOM 739 O O . GLN A 1 85 ? -11.396 -3.630 17.276 1.00 62.19 85 GLN A O 1
ATOM 744 N N . ALA A 1 86 ? -12.434 -1.633 17.270 1.00 61.00 86 ALA A N 1
ATOM 745 C CA . ALA A 1 86 ? -11.668 -1.075 16.154 1.00 61.00 86 ALA A CA 1
ATOM 746 C C . ALA A 1 86 ? -10.189 -0.884 16.534 1.00 61.00 86 ALA A C 1
ATOM 748 O O . ALA A 1 86 ? -9.313 -1.226 15.737 1.00 61.00 86 ALA A O 1
ATOM 749 N N . TYR A 1 87 ? -9.923 -0.452 17.774 1.00 59.00 87 TYR A N 1
ATOM 750 C CA . TYR A 1 87 ? -8.574 -0.317 18.335 1.00 59.00 87 TYR A CA 1
ATOM 751 C C . TYR A 1 87 ? -7.779 -1.638 18.300 1.00 59.00 87 TYR A C 1
ATOM 753 O O . TYR A 1 87 ? -6.603 -1.652 17.957 1.00 59.00 87 TYR A O 1
ATOM 761 N N . LYS A 1 88 ? -8.434 -2.791 18.508 1.00 60.34 88 LYS A N 1
ATOM 762 C CA . LYS A 1 88 ? -7.802 -4.125 18.385 1.00 60.34 88 LYS A CA 1
ATOM 763 C C . LYS A 1 88 ? -7.301 -4.448 16.964 1.00 60.34 88 LYS A C 1
ATOM 765 O O . LYS A 1 88 ? -6.421 -5.293 16.786 1.00 60.34 88 LYS A O 1
ATOM 770 N N . PHE A 1 89 ? -7.878 -3.818 15.941 1.00 54.62 89 PHE A N 1
ATOM 771 C CA . PHE A 1 89 ? -7.531 -4.027 14.530 1.00 54.62 89 PHE A CA 1
ATOM 772 C C . PHE A 1 89 ? -6.573 -2.959 13.984 1.00 54.62 89 PHE A C 1
ATOM 774 O O . PHE A 1 89 ? -5.865 -3.220 13.002 1.00 54.62 89 PHE A O 1
ATOM 781 N N . THR A 1 90 ? -6.501 -1.783 14.610 1.00 57.78 90 THR A N 1
ATOM 782 C CA . THR A 1 90 ? -5.375 -0.865 14.443 1.00 57.78 90 THR A CA 1
ATOM 783 C C . THR A 1 90 ? -4.208 -1.438 15.226 1.00 57.78 90 THR A C 1
ATOM 785 O O . THR A 1 90 ? -4.060 -1.205 16.417 1.00 57.78 90 THR A O 1
ATOM 788 N N . LYS A 1 91 ? -3.376 -2.241 14.558 1.00 50.47 91 LYS A N 1
ATOM 789 C CA . LYS A 1 91 ? -2.043 -2.554 15.070 1.00 50.47 91 LYS A CA 1
ATOM 790 C C . LYS A 1 91 ? -1.209 -1.270 15.080 1.00 50.47 91 LYS A C 1
ATOM 792 O O . LYS A 1 91 ? -0.301 -1.140 14.264 1.00 50.47 91 LYS A O 1
ATOM 797 N N . ASP A 1 92 ? -1.463 -0.385 16.029 1.00 44.19 92 ASP A N 1
ATOM 798 C CA . ASP A 1 92 ? -0.332 0.036 16.826 1.00 44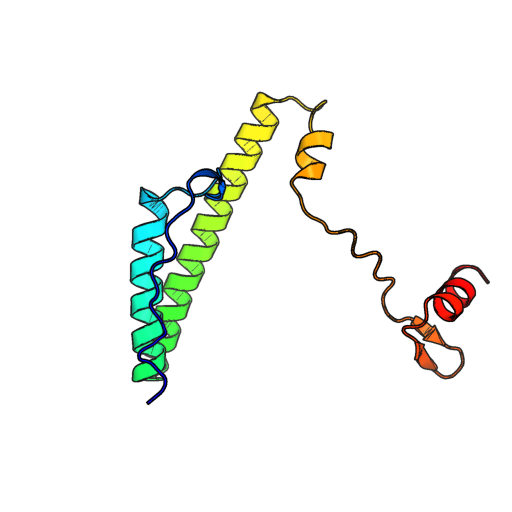.19 92 ASP A CA 1
ATOM 799 C C . ASP A 1 92 ? 0.045 -1.239 17.566 1.00 44.19 92 ASP A C 1
ATOM 801 O O . ASP A 1 92 ? -0.595 -1.670 18.523 1.00 44.19 92 ASP A O 1
ATOM 805 N N . LYS A 1 93 ? 1.062 -1.936 17.052 1.00 45.06 93 LYS A N 1
ATOM 806 C CA . LYS A 1 93 ? 1.924 -2.580 18.022 1.00 45.06 93 LYS A CA 1
ATOM 807 C C . LYS A 1 93 ? 2.304 -1.416 18.932 1.00 45.06 93 LYS A C 1
ATOM 809 O O . LYS A 1 93 ? 2.987 -0.505 18.472 1.00 45.06 93 LYS A O 1
ATOM 814 N N . LEU A 1 94 ? 1.831 -1.433 20.171 1.00 46.25 94 LEU A N 1
ATOM 815 C CA . LEU A 1 94 ? 2.654 -0.968 21.269 1.00 46.25 94 LEU A CA 1
ATOM 816 C C . LEU A 1 94 ? 3.944 -1.781 21.143 1.00 46.25 94 LEU A C 1
ATOM 818 O O . LEU A 1 94 ? 4.102 -2.858 21.704 1.00 46.25 94 LEU A O 1
ATOM 822 N N . GLU A 1 95 ? 4.825 -1.347 20.249 1.00 47.28 95 GLU A N 1
ATOM 823 C CA . GLU A 1 95 ? 6.230 -1.509 20.484 1.00 47.28 95 GLU A CA 1
ATOM 824 C C . GLU A 1 95 ? 6.419 -0.659 21.731 1.00 47.28 95 GLU A C 1
ATOM 826 O O . GLU A 1 95 ? 6.471 0.564 21.655 1.00 47.28 95 GLU A O 1
ATOM 831 N N . GLU A 1 96 ? 6.440 -1.314 22.893 1.00 49.25 96 GLU A N 1
ATOM 832 C CA . GLU A 1 96 ? 6.978 -0.776 24.147 1.00 49.25 96 GLU A CA 1
ATOM 833 C C . GLU A 1 96 ? 8.485 -0.496 23.975 1.00 49.25 96 GLU A C 1
ATOM 835 O O . GLU A 1 96 ? 9.326 -0.831 24.802 1.00 49.25 96 GLU A O 1
ATOM 840 N N . ILE A 1 97 ? 8.873 0.070 22.836 1.00 53.53 97 ILE A N 1
ATOM 841 C CA . ILE A 1 97 ? 10.213 0.520 22.560 1.00 53.53 97 ILE A CA 1
ATOM 842 C C . ILE A 1 97 ? 10.236 1.937 23.092 1.00 53.53 97 ILE A C 1
ATOM 844 O O . ILE A 1 97 ? 9.960 2.908 22.389 1.00 53.53 97 ILE A O 1
ATOM 848 N N . ILE A 1 98 ? 10.581 2.043 24.371 1.00 58.94 98 ILE A N 1
ATOM 849 C CA . ILE A 1 98 ? 11.158 3.273 24.896 1.00 58.94 98 ILE A CA 1
ATOM 850 C C . ILE A 1 98 ? 12.361 3.569 23.993 1.00 58.94 98 ILE A C 1
ATOM 852 O O . ILE A 1 98 ? 13.319 2.785 23.944 1.00 58.94 98 ILE A O 1
ATOM 856 N N . THR A 1 99 ? 12.284 4.651 23.217 1.00 62.28 99 THR A N 1
ATOM 857 C CA . THR A 1 99 ? 13.372 5.111 22.345 1.00 62.28 99 THR A CA 1
ATOM 858 C C . THR A 1 99 ? 14.674 5.209 23.138 1.00 62.28 99 THR A C 1
ATOM 860 O O . THR A 1 99 ? 14.647 5.517 24.327 1.00 62.28 99 THR A O 1
ATOM 863 N N . SER A 1 100 ? 15.817 4.910 22.514 1.00 70.75 100 SER A N 1
ATOM 864 C CA . SER A 1 100 ? 17.118 4.988 23.192 1.00 70.75 100 SER A CA 1
ATOM 865 C C . SER A 1 100 ? 17.322 6.367 23.822 1.00 70.75 100 SER A C 1
ATOM 867 O O . SER A 1 100 ? 17.218 7.380 23.129 1.00 70.75 100 SER A O 1
ATOM 869 N N . LEU A 1 101 ? 17.579 6.399 25.130 1.00 69.56 101 LEU A N 1
ATOM 870 C CA . LEU A 1 101 ? 17.794 7.631 25.888 1.00 69.56 101 LEU A CA 1
ATOM 871 C C . LEU A 1 101 ? 19.287 7.939 25.945 1.00 69.56 101 LEU A C 1
ATOM 873 O O . LEU A 1 101 ? 20.113 7.037 25.807 1.00 69.56 101 LEU A O 1
ATOM 877 N N . ARG A 1 102 ? 19.646 9.212 26.115 1.00 73.88 102 ARG A N 1
ATOM 878 C CA . ARG A 1 102 ? 21.041 9.585 26.365 1.00 73.88 102 ARG A CA 1
ATOM 879 C C . ARG A 1 102 ? 21.326 9.459 27.854 1.00 73.88 102 ARG A C 1
ATOM 881 O O . ARG A 1 102 ? 20.595 10.031 28.656 1.00 73.88 102 ARG A O 1
ATOM 888 N N . ASN A 1 103 ? 22.372 8.723 28.199 1.00 73.75 103 ASN A N 1
ATOM 889 C CA . ASN A 1 103 ? 22.867 8.669 29.566 1.00 73.75 103 ASN A CA 1
ATOM 890 C C . ASN A 1 103 ? 23.679 9.930 29.912 1.00 73.75 103 ASN A C 1
ATOM 892 O O . ASN A 1 103 ? 23.877 10.811 29.070 1.00 73.75 103 ASN A O 1
ATOM 896 N N . GLN A 1 104 ? 24.162 10.014 31.152 1.00 75.75 104 GLN A N 1
ATOM 897 C CA . GLN A 1 104 ? 24.930 11.164 31.649 1.00 75.75 104 GLN A CA 1
ATOM 898 C C . GLN A 1 104 ? 26.259 11.381 30.893 1.00 75.75 104 GLN A C 1
ATOM 900 O O . GLN A 1 104 ? 26.762 12.498 30.846 1.00 75.75 104 GLN A O 1
ATOM 905 N N . GLU A 1 105 ? 26.790 10.349 30.226 1.00 79.38 105 GLU A N 1
ATOM 906 C CA . GLU A 1 105 ? 27.970 10.433 29.347 1.00 79.38 105 GLU A CA 1
ATOM 907 C C . GLU A 1 105 ? 27.629 10.884 27.912 1.00 79.38 105 GLU A C 1
ATOM 909 O O . GLU A 1 105 ? 28.496 10.934 27.038 1.00 79.38 105 GLU A O 1
ATOM 914 N N . GLY A 1 106 ? 26.354 11.162 27.623 1.00 74.44 106 GLY A N 1
ATOM 915 C CA . GLY A 1 106 ? 25.874 11.563 26.302 1.00 74.44 106 GLY A CA 1
ATOM 916 C C . GLY A 1 106 ? 25.734 10.419 25.290 1.00 74.44 106 GLY A C 1
ATOM 917 O O . GLY A 1 106 ? 25.400 10.689 24.128 1.00 74.44 106 GLY A O 1
ATOM 918 N N . LYS A 1 107 ? 25.941 9.158 25.696 1.00 79.56 107 LYS A N 1
ATOM 919 C CA . LYS A 1 107 ? 25.782 7.967 24.845 1.00 79.56 107 LYS A CA 1
ATOM 920 C C . LYS A 1 107 ? 24.334 7.490 24.830 1.00 79.56 107 LYS A C 1
ATOM 922 O O . LYS A 1 107 ? 23.620 7.593 25.821 1.00 79.56 107 LYS A O 1
ATOM 927 N N . LEU A 1 108 ? 23.901 6.952 23.691 1.00 77.25 108 LEU A N 1
ATOM 928 C CA . LEU A 1 108 ? 22.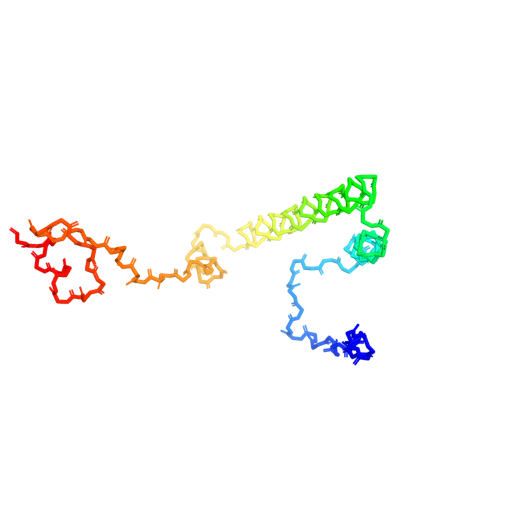574 6.353 23.550 1.00 77.25 108 LEU A CA 1
ATOM 929 C C . LEU A 1 108 ? 22.557 4.971 24.206 1.00 77.25 108 LEU A C 1
ATOM 931 O O . LEU A 1 108 ? 23.266 4.076 23.748 1.00 77.25 108 LEU A O 1
ATOM 935 N N . THR A 1 109 ? 21.720 4.790 25.226 1.00 69.69 109 THR A N 1
ATOM 936 C CA . THR A 1 109 ? 21.491 3.490 25.859 1.00 69.69 109 THR A CA 1
ATOM 937 C C . THR A 1 109 ? 20.217 2.836 25.334 1.00 69.69 109 THR A C 1
ATOM 939 O O . THR A 1 109 ? 19.165 3.471 25.186 1.00 69.69 109 THR A O 1
ATOM 942 N N . SER A 1 110 ? 20.313 1.545 25.019 1.00 70.44 110 SER A N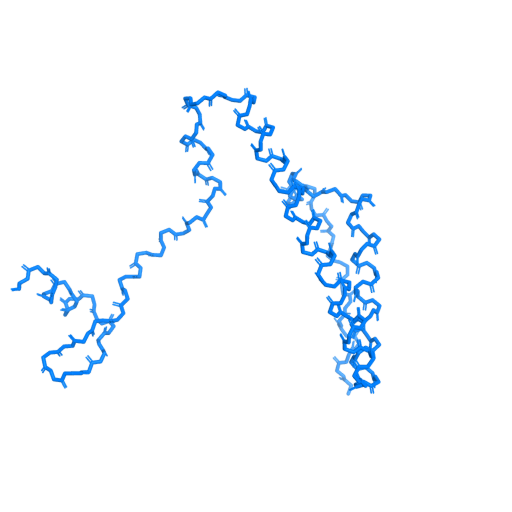 1
ATOM 943 C CA . SER A 1 110 ? 19.172 0.685 24.702 1.00 70.44 110 SER A CA 1
ATOM 944 C C . SER A 1 110 ? 18.738 -0.186 25.883 1.00 70.44 110 SER A C 1
ATOM 946 O O . SER A 1 110 ? 17.694 -0.828 25.764 1.00 70.44 110 SER A O 1
ATOM 948 N N . ASP A 1 111 ? 19.496 -0.196 26.985 1.00 76.62 111 ASP A N 1
ATOM 949 C CA . ASP A 1 111 ? 19.201 -1.003 28.170 1.00 76.62 111 ASP A CA 1
ATOM 950 C C . ASP A 1 111 ? 17.959 -0.486 28.910 1.00 76.62 111 ASP A C 1
ATOM 952 O O . ASP A 1 111 ? 17.784 0.714 29.113 1.00 76.62 111 ASP A O 1
ATOM 956 N N . ILE A 1 112 ? 17.067 -1.401 29.290 1.00 72.69 112 ILE A N 1
ATOM 957 C CA . ILE A 1 112 ? 15.772 -1.075 29.904 1.00 72.69 112 ILE A CA 1
ATOM 958 C C . ILE A 1 112 ? 15.967 -0.596 31.343 1.00 72.69 112 ILE A C 1
ATOM 960 O O . ILE A 1 112 ? 15.271 0.324 31.775 1.00 72.69 112 ILE A O 1
ATOM 964 N N . THR A 1 113 ? 16.925 -1.173 32.067 1.00 76.06 113 THR A N 1
ATOM 965 C CA . THR A 1 113 ? 17.201 -0.809 33.462 1.00 76.06 113 THR A CA 1
ATOM 966 C C . THR A 1 113 ? 17.752 0.610 33.533 1.00 76.06 113 THR A C 1
ATOM 968 O O 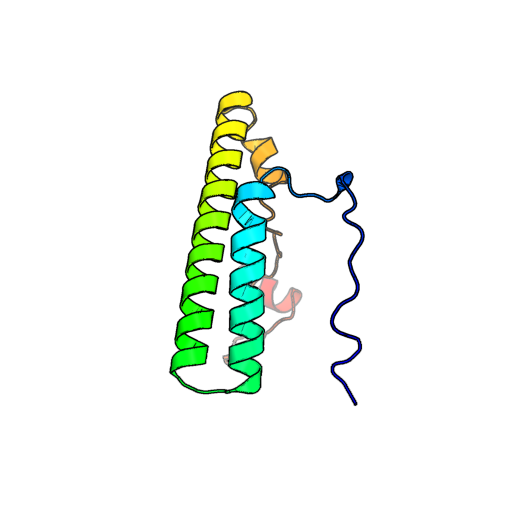. THR A 1 113 ? 17.205 1.448 34.244 1.00 76.06 113 THR A O 1
ATOM 971 N N . GLU A 1 114 ? 18.758 0.913 32.708 1.00 72.81 114 GLU A N 1
ATOM 972 C CA . GLU A 1 114 ? 19.335 2.256 32.600 1.00 72.81 114 GLU A CA 1
ATOM 973 C C . GLU A 1 114 ? 18.295 3.293 32.136 1.00 72.81 114 GLU A C 1
ATOM 975 O O . GLU A 1 114 ? 18.197 4.373 32.715 1.00 72.81 114 GLU A O 1
ATOM 980 N N . LYS A 1 115 ? 17.443 2.959 31.155 1.00 73.38 115 LYS A N 1
ATOM 981 C CA . LYS A 1 115 ? 16.336 3.835 30.724 1.00 73.38 115 LYS A CA 1
ATOM 982 C C . LYS A 1 115 ? 15.325 4.116 31.829 1.00 73.38 115 LYS A C 1
ATOM 984 O O . LYS A 1 115 ? 14.850 5.241 31.933 1.00 73.38 115 LYS A O 1
ATOM 989 N N . THR A 1 116 ? 14.968 3.102 32.614 1.00 73.50 116 THR A N 1
ATOM 990 C CA . THR A 1 116 ? 13.988 3.249 33.699 1.00 73.50 116 THR A CA 1
ATOM 991 C C . THR A 1 116 ? 14.542 4.176 34.777 1.00 73.50 116 THR A C 1
ATOM 993 O O . THR A 1 116 ? 13.840 5.085 35.212 1.00 73.50 116 THR A O 1
ATOM 996 N N . SER A 1 117 ? 15.825 4.033 35.121 1.00 76.31 117 SER A N 1
ATOM 997 C CA . SER A 1 117 ? 16.507 4.964 36.022 1.00 76.31 117 SER A CA 1
ATOM 998 C C . SER A 1 117 ? 16.578 6.385 35.454 1.00 76.31 117 SER A C 1
ATOM 1000 O O . SER A 1 117 ? 16.362 7.327 36.193 1.00 76.31 117 SER A O 1
ATOM 1002 N N . LEU A 1 118 ? 16.812 6.574 34.151 1.00 74.00 118 LEU A N 1
ATOM 1003 C CA . LEU A 1 118 ? 16.845 7.918 33.543 1.00 74.00 118 LEU A CA 1
ATOM 1004 C C . LEU A 1 118 ? 15.470 8.605 33.451 1.00 74.00 118 LEU A C 1
ATOM 1006 O O . LEU A 1 118 ? 15.411 9.815 33.254 1.00 74.00 118 LEU A O 1
ATOM 1010 N N . LEU A 1 119 ? 14.371 7.845 33.488 1.00 73.06 119 LEU A N 1
ATOM 1011 C CA . LEU A 1 119 ? 13.010 8.381 33.357 1.00 73.06 119 LEU A CA 1
ATOM 1012 C C . LEU A 1 119 ? 12.348 8.684 34.699 1.00 73.06 119 LEU A C 1
ATOM 1014 O O . LEU A 1 119 ? 11.486 9.560 34.760 1.00 73.06 119 LEU A O 1
ATOM 1018 N N . PHE A 1 120 ? 12.693 7.924 35.736 1.00 75.06 120 PHE A N 1
ATOM 1019 C CA . PHE A 1 120 ? 11.997 7.947 37.023 1.00 75.06 120 PHE A CA 1
ATOM 1020 C C . PHE A 1 120 ? 12.894 8.351 38.203 1.00 75.06 120 PHE A C 1
ATOM 1022 O O . PHE A 1 120 ? 12.436 8.303 39.344 1.00 75.06 120 PHE A O 1
ATOM 1029 N N . TYR A 1 121 ? 14.133 8.762 37.929 1.00 53.97 121 TYR A N 1
ATOM 1030 C CA . TYR A 1 121 ? 15.096 9.341 38.868 1.00 53.97 121 TYR A CA 1
ATOM 1031 C C . TYR A 1 121 ? 15.701 10.612 38.265 1.00 53.97 121 TYR A C 1
ATOM 1033 O O . TYR A 1 121 ? 15.967 11.548 39.050 1.00 53.97 121 TYR A O 1
#

Radius of gyration: 22.28 Å; chains: 1; bounding box: 50×31×58 Å

Secondary structure (DSSP, 8-state):
--STTTT------GGGS-TT--HHHHHHHHHHHHHHHHHHHHH--HHHHHHHHHHHHHHHHHHHHHHHHHHHHHHHHH-GGGHHHHHTTS--------PPEE-TTSPEE--HHHHHHHHH-

Sequence (121 aa):
MAYKNQGKWVMTNPARSKAWWNKEQLNNLVKLRNMARRKMLKDQTNESKKEYHHYQQLFKQKVWELKSSHWRKFLAKRGPEHAYQAYKFTKDKLEEIITSLRNQEGKLTSDITEKTSLLFY

Organism: NCBI:txid1389203